Protein AF-A0A9E5F097-F1 (afdb_monomer_lite)

Secondary structure (DSSP, 8-state):
--SSHHHHTTTS-HHHHHHHHHHHHHTTT-TTEEEPPPTHHHHHHHHHHHTT--HHHHHHHHSGGG-EES-SSS-HHHHHHHHHHS------------------

pLDDT: mean 84.09, std 19.36, range [42.19, 98.31]

Structure (mmCIF, N/CA/C/O backbone):
data_AF-A0A9E5F097-F1
#
_entry.id   AF-A0A9E5F097-F1
#
loop_
_atom_site.group_PDB
_atom_site.id
_atom_site.type_symbol
_atom_site.label_atom_id
_atom_site.label_alt_id
_atom_site.label_comp_id
_atom_site.label_asym_id
_atom_site.label_entity_id
_atom_site.label_seq_id
_atom_site.pdbx_PDB_ins_code
_atom_site.Cartn_x
_atom_site.Cartn_y
_atom_site.Cartn_z
_atom_site.occupancy
_atom_site.B_iso_or_equiv
_atom_site.auth_seq_id
_atom_site.auth_comp_id
_atom_site.auth_asym_id
_atom_site.auth_atom_id
_atom_site.pdbx_PDB_model_num
ATOM 1 N N . MET A 1 1 ? 9.947 0.406 22.574 1.00 43.03 1 MET A N 1
ATOM 2 C CA . MET A 1 1 ? 9.067 0.745 21.431 1.00 43.03 1 MET A CA 1
ATOM 3 C C . MET A 1 1 ? 7.969 -0.315 21.364 1.00 43.03 1 MET A C 1
ATOM 5 O O . MET A 1 1 ? 7.988 -1.165 20.491 1.00 43.03 1 MET A O 1
ATOM 9 N N . GLU A 1 2 ? 7.070 -0.326 22.351 1.00 42.19 2 GLU A N 1
ATOM 10 C CA . GLU A 1 2 ? 6.211 -1.496 22.643 1.00 42.19 2 GLU A CA 1
ATOM 11 C C . GLU A 1 2 ? 4.708 -1.148 22.675 1.00 42.19 2 GLU A C 1
ATOM 13 O O . GLU A 1 2 ? 3.875 -1.989 22.976 1.00 42.19 2 GLU A O 1
ATOM 18 N N . ILE A 1 3 ? 4.332 0.094 22.334 1.00 44.31 3 ILE A N 1
ATOM 19 C CA . ILE A 1 3 ? 2.992 0.641 22.640 1.00 44.31 3 ILE A CA 1
ATOM 20 C C . ILE A 1 3 ? 2.091 0.804 21.392 1.00 44.31 3 ILE A C 1
ATOM 22 O O . ILE A 1 3 ? 0.893 1.033 21.516 1.00 44.31 3 ILE A O 1
ATOM 26 N N . ALA A 1 4 ? 2.607 0.644 20.168 1.00 55.59 4 ALA A N 1
ATOM 27 C CA . ALA A 1 4 ? 1.834 0.979 18.961 1.00 55.59 4 ALA A CA 1
ATOM 28 C C . ALA A 1 4 ? 0.819 -0.099 18.520 1.00 55.59 4 ALA A C 1
ATOM 30 O O . ALA A 1 4 ? -0.241 0.242 18.000 1.00 55.59 4 ALA A O 1
ATOM 31 N N . LEU A 1 5 ? 1.104 -1.390 18.733 1.00 51.16 5 LEU A N 1
ATOM 32 C CA . LEU A 1 5 ? 0.299 -2.473 18.143 1.00 51.16 5 LEU A CA 1
ATOM 33 C C . LEU A 1 5 ? -1.123 -2.545 18.724 1.00 51.16 5 LEU A C 1
ATOM 35 O O . LEU A 1 5 ? -2.090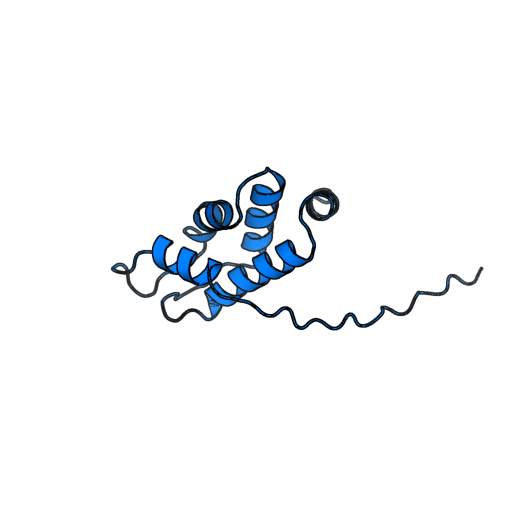 -2.601 17.971 1.00 51.16 5 LEU A O 1
ATOM 39 N N . GLY A 1 6 ? -1.265 -2.428 20.048 1.00 53.94 6 GLY A N 1
ATOM 40 C CA . GLY A 1 6 ? -2.573 -2.504 20.714 1.00 53.94 6 GLY A CA 1
ATOM 41 C C . GLY A 1 6 ? -3.489 -1.292 20.492 1.00 53.94 6 GLY A C 1
ATOM 42 O O . GLY A 1 6 ? -4.662 -1.342 20.856 1.00 53.94 6 GLY A O 1
ATOM 43 N N . GLN A 1 7 ? -2.976 -0.193 19.927 1.00 55.47 7 GLN A N 1
ATOM 44 C CA . GLN A 1 7 ? -3.775 0.991 19.576 1.00 55.47 7 GLN A CA 1
ATOM 45 C C . GLN A 1 7 ? -4.290 0.928 18.133 1.00 55.47 7 GLN A C 1
ATOM 47 O O . GLN A 1 7 ? -5.379 1.425 17.856 1.00 55.47 7 GLN A O 1
ATOM 52 N N . ILE A 1 8 ? -3.536 0.291 17.232 1.00 59.03 8 ILE A N 1
ATOM 53 C CA . ILE A 1 8 ? -3.928 0.116 15.828 1.00 59.03 8 ILE A CA 1
ATOM 54 C C . ILE A 1 8 ? -5.100 -0.866 15.727 1.00 59.03 8 ILE A C 1
ATOM 56 O O . ILE A 1 8 ? -6.101 -0.535 15.099 1.00 59.03 8 ILE A O 1
ATOM 60 N N . GLU A 1 9 ? -5.040 -2.010 16.421 1.00 56.09 9 GLU A N 1
ATOM 61 C CA . GLU A 1 9 ? -6.140 -2.997 16.437 1.00 56.09 9 GLU A CA 1
ATOM 62 C C . GLU A 1 9 ? -7.453 -2.435 17.000 1.00 56.09 9 GLU A C 1
ATOM 64 O O . GLU A 1 9 ? -8.532 -2.883 16.628 1.00 56.09 9 GLU A O 1
ATOM 69 N N . LYS A 1 10 ? -7.390 -1.428 17.880 1.00 61.62 10 LYS A N 1
ATOM 70 C CA . LYS A 1 10 ? -8.594 -0.780 18.426 1.00 61.62 10 LYS A CA 1
ATOM 71 C C . LYS A 1 10 ? -9.257 0.196 17.455 1.00 61.62 10 LYS A C 1
ATOM 73 O O . LYS A 1 10 ? -10.404 0.567 17.687 1.00 61.62 10 LYS A O 1
ATOM 78 N N . LYS A 1 11 ? -8.544 0.644 16.417 1.00 76.69 11 LYS A N 1
ATOM 79 C CA . LYS A 1 11 ? -9.028 1.641 15.450 1.00 76.69 11 LYS A CA 1
ATOM 80 C C . LYS A 1 11 ? -9.248 1.085 14.046 1.00 76.69 11 LYS A C 1
ATOM 82 O O . LYS A 1 11 ? -10.071 1.633 13.323 1.00 76.69 11 LYS A O 1
ATOM 87 N N . VAL A 1 12 ? -8.533 0.032 13.657 1.00 88.50 12 VAL A N 1
ATOM 88 C CA . VAL A 1 12 ? -8.615 -0.569 12.321 1.00 88.50 12 VAL A CA 1
ATOM 89 C C . VAL A 1 12 ? -9.251 -1.957 12.444 1.00 88.50 12 VAL A C 1
ATOM 91 O O . VAL A 1 12 ? -8.687 -2.798 13.146 1.00 88.50 12 VAL A O 1
ATOM 94 N N . PRO A 1 13 ? -10.395 -2.220 11.781 1.00 90.56 13 PRO A N 1
ATOM 95 C CA . PRO A 1 13 ? -11.020 -3.541 11.774 1.00 90.56 13 PRO A CA 1
ATOM 96 C C . PRO A 1 13 ? -10.053 -4.631 11.305 1.00 90.56 13 PRO A C 1
ATOM 98 O O . PRO A 1 13 ? -9.192 -4.389 10.453 1.00 90.56 13 PRO A O 1
ATOM 101 N N . ARG A 1 14 ? -10.205 -5.848 11.833 1.00 89.94 14 ARG A N 1
ATOM 102 C CA . ARG A 1 14 ? -9.322 -6.975 11.505 1.00 89.94 14 ARG A CA 1
ATOM 103 C C . ARG A 1 14 ? -9.333 -7.287 10.011 1.00 89.94 14 ARG A C 1
ATOM 105 O O . ARG A 1 14 ? -8.271 -7.493 9.436 1.00 89.94 14 ARG A O 1
ATOM 112 N N . GLU A 1 15 ? -10.505 -7.256 9.388 1.00 91.00 15 GLU A N 1
ATOM 113 C CA . GLU A 1 15 ? -10.685 -7.495 7.955 1.00 91.00 15 GLU A CA 1
ATOM 114 C C . GLU A 1 15 ? -9.876 -6.486 7.125 1.00 91.00 15 GLU A C 1
ATOM 116 O O . GLU A 1 15 ? -9.262 -6.829 6.116 1.00 91.00 15 GLU A O 1
ATOM 121 N N . LEU A 1 16 ? -9.810 -5.235 7.590 1.00 92.69 16 LEU A N 1
ATOM 122 C CA . LEU A 1 16 ? -9.035 -4.186 6.940 1.00 92.69 16 LEU A CA 1
ATOM 123 C C . LEU A 1 16 ? -7.525 -4.380 7.149 1.00 92.69 16 LEU A C 1
ATOM 125 O O . LEU A 1 16 ? -6.752 -4.160 6.221 1.00 92.69 16 LEU A O 1
ATOM 129 N N . LEU A 1 17 ? -7.090 -4.843 8.325 1.00 94.00 17 LEU A N 1
ATOM 130 C CA . LEU A 1 17 ? -5.687 -5.208 8.565 1.00 94.00 17 LEU A CA 1
ATOM 131 C C . LEU A 1 17 ? -5.239 -6.384 7.691 1.00 94.00 17 LEU A C 1
ATOM 133 O O . LEU A 1 17 ? -4.145 -6.339 7.127 1.00 94.00 17 LEU A O 1
ATOM 137 N N . GLU A 1 18 ? -6.075 -7.414 7.560 1.00 93.44 18 GLU A N 1
ATOM 138 C CA . GLU A 1 18 ? -5.824 -8.557 6.677 1.00 93.44 18 GLU A CA 1
ATOM 139 C C . GLU A 1 18 ? -5.688 -8.085 5.225 1.00 93.44 18 GLU A C 1
ATOM 141 O O . GLU A 1 18 ? -4.668 -8.360 4.588 1.00 93.44 18 GLU A O 1
ATOM 146 N N . ARG A 1 19 ? -6.610 -7.233 4.757 1.00 95.12 19 ARG A N 1
ATOM 147 C CA . ARG A 1 19 ? -6.527 -6.616 3.426 1.00 95.12 19 ARG A CA 1
ATOM 148 C C . ARG A 1 19 ? -5.240 -5.810 3.220 1.00 95.12 19 ARG A C 1
ATOM 150 O O . ARG A 1 19 ? -4.605 -5.929 2.175 1.00 95.12 19 ARG A O 1
ATOM 157 N N . ILE A 1 20 ? -4.814 -5.013 4.202 1.00 96.31 20 ILE A N 1
ATOM 158 C CA . ILE A 1 20 ? -3.550 -4.257 4.134 1.00 96.31 20 ILE A CA 1
ATOM 159 C C . ILE A 1 20 ? -2.353 -5.206 3.979 1.00 96.31 20 ILE A C 1
ATOM 161 O O . ILE A 1 20 ? -1.432 -4.938 3.201 1.00 96.31 20 ILE A O 1
ATOM 165 N N . VAL A 1 21 ? -2.341 -6.313 4.725 1.00 95.94 21 VAL A N 1
ATOM 166 C CA . VAL A 1 21 ? -1.276 -7.319 4.635 1.00 95.94 21 VAL A CA 1
ATOM 167 C C . VAL A 1 21 ? -1.266 -7.982 3.260 1.00 95.94 21 VAL A C 1
ATOM 169 O O . VAL A 1 21 ? -0.180 -8.169 2.701 1.00 95.94 21 VAL A O 1
ATOM 172 N N . ASP A 1 22 ? -2.433 -8.297 2.707 1.00 95.75 22 ASP A N 1
ATOM 173 C CA . ASP A 1 22 ? -2.554 -8.928 1.394 1.00 95.75 22 ASP A CA 1
ATOM 174 C C . ASP A 1 22 ? -2.091 -8.000 0.269 1.00 95.75 22 ASP A C 1
ATOM 176 O O . ASP A 1 22 ? -1.257 -8.416 -0.534 1.00 95.75 22 ASP A O 1
ATOM 180 N N . ILE A 1 23 ? -2.465 -6.715 0.295 1.00 96.94 23 ILE A N 1
ATOM 181 C CA . ILE A 1 23 ? -1.939 -5.699 -0.636 1.00 96.94 23 ILE A CA 1
ATOM 182 C C . ILE A 1 23 ? -0.404 -5.655 -0.574 1.00 96.94 23 ILE A C 1
ATOM 184 O O . ILE A 1 23 ? 0.282 -5.723 -1.596 1.00 96.94 23 ILE A O 1
ATOM 188 N N . VAL A 1 24 ? 0.175 -5.597 0.631 1.00 97.25 24 VAL A N 1
ATOM 189 C CA . VAL A 1 24 ? 1.639 -5.568 0.803 1.00 97.25 24 VAL A CA 1
ATOM 190 C C . VAL A 1 24 ? 2.293 -6.848 0.287 1.00 97.25 24 VAL A C 1
ATOM 192 O O . VAL A 1 24 ? 3.386 -6.790 -0.280 1.00 97.25 24 VAL A O 1
ATOM 195 N N . ARG A 1 25 ? 1.666 -8.013 0.464 1.00 95.81 25 ARG A N 1
ATOM 196 C CA . ARG A 1 25 ? 2.166 -9.281 -0.08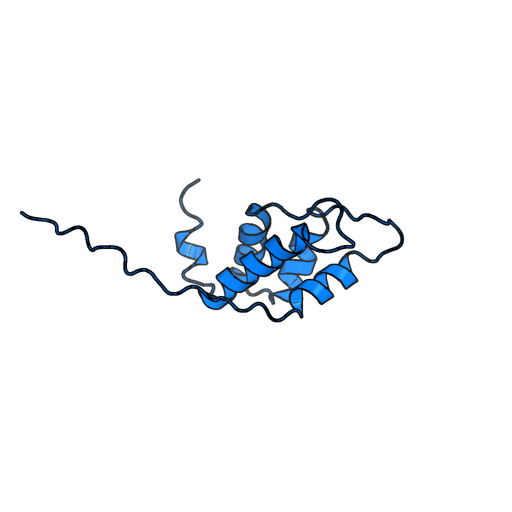6 1.00 95.81 25 ARG A CA 1
ATOM 197 C C . ARG A 1 25 ? 2.086 -9.305 -1.606 1.00 95.81 25 ARG A C 1
ATOM 199 O O . ARG A 1 25 ? 3.069 -9.707 -2.223 1.00 95.81 25 ARG A O 1
ATOM 206 N N . ALA A 1 26 ? 0.992 -8.816 -2.179 1.00 96.31 26 ALA A N 1
ATOM 207 C CA . ALA A 1 26 ? 0.774 -8.759 -3.616 1.00 96.31 26 ALA A CA 1
ATOM 208 C C . ALA A 1 26 ? 1.844 -7.918 -4.333 1.00 96.31 26 ALA A C 1
ATOM 210 O O . ALA A 1 26 ? 2.264 -8.280 -5.429 1.00 96.31 26 ALA A O 1
ATOM 211 N N . THR A 1 27 ? 2.424 -6.900 -3.674 1.00 97.50 27 THR A N 1
ATOM 212 C CA . THR A 1 27 ? 3.585 -6.173 -4.235 1.00 97.50 27 THR A CA 1
ATOM 213 C C . THR A 1 27 ? 4.792 -7.068 -4.550 1.00 97.50 27 THR A C 1
ATOM 215 O O . THR A 1 27 ? 5.631 -6.689 -5.358 1.00 97.50 27 THR A O 1
ATOM 218 N N . ARG A 1 28 ? 4.936 -8.238 -3.910 1.00 95.81 28 ARG A N 1
ATOM 219 C CA . ARG A 1 28 ? 6.059 -9.167 -4.150 1.00 95.81 28 ARG A CA 1
ATOM 220 C C . ARG A 1 28 ? 5.808 -10.152 -5.287 1.00 95.81 28 ARG A C 1
ATOM 222 O O . ARG A 1 28 ? 6.752 -10.805 -5.715 1.00 95.81 28 ARG A O 1
ATOM 229 N N . SER A 1 29 ? 4.561 -10.292 -5.718 1.00 94.12 29 SER A N 1
ATOM 230 C CA . SER A 1 29 ? 4.147 -11.184 -6.803 1.00 94.12 29 SER A CA 1
ATOM 231 C C . SER A 1 29 ? 3.684 -10.425 -8.046 1.00 94.12 29 SER A C 1
ATOM 233 O O . SER A 1 29 ? 3.335 -11.056 -9.038 1.00 94.12 29 SER A O 1
ATOM 235 N N . HIS A 1 30 ? 3.656 -9.091 -7.999 1.00 95.81 30 HIS A N 1
ATOM 236 C CA . HIS A 1 30 ? 3.213 -8.268 -9.114 1.00 95.81 30 HIS A CA 1
ATOM 237 C C . HIS A 1 30 ? 4.247 -8.276 -10.255 1.00 95.81 30 HIS A C 1
ATOM 239 O O . HIS A 1 30 ? 5.422 -8.008 -9.992 1.00 95.81 30 HIS A O 1
ATOM 245 N N . PRO A 1 31 ? 3.841 -8.520 -11.516 1.00 96.00 31 PRO A N 1
ATOM 246 C CA . PRO A 1 31 ? 4.765 -8.665 -12.643 1.00 96.00 31 PRO A CA 1
ATOM 247 C C . PRO A 1 31 ? 5.592 -7.408 -12.924 1.00 96.00 31 PRO A C 1
ATOM 249 O O . PRO A 1 31 ? 6.736 -7.534 -13.332 1.00 96.00 31 PRO A O 1
ATOM 252 N N . SER A 1 32 ? 5.058 -6.214 -12.663 1.00 96.88 32 SER A N 1
ATOM 253 C CA . SER A 1 32 ? 5.772 -4.941 -12.858 1.00 96.88 32 SER A CA 1
ATOM 254 C C . SER A 1 32 ? 6.731 -4.553 -11.728 1.00 96.88 32 SER A C 1
ATOM 256 O O . SER A 1 32 ? 7.462 -3.567 -11.841 1.00 96.88 32 SER A O 1
ATOM 258 N N . ILE A 1 33 ? 6.724 -5.283 -10.608 1.00 97.62 33 ILE A N 1
ATOM 259 C CA . ILE A 1 33 ? 7.496 -4.928 -9.414 1.00 97.62 33 ILE A CA 1
ATOM 260 C C . ILE A 1 33 ? 8.701 -5.861 -9.289 1.00 97.62 33 ILE A C 1
ATOM 262 O O . ILE A 1 33 ? 8.577 -7.058 -9.051 1.00 97.62 33 ILE A O 1
ATOM 266 N N . LYS A 1 34 ? 9.899 -5.282 -9.375 1.00 97.62 34 LYS A N 1
ATOM 267 C CA . LYS A 1 34 ? 11.176 -5.980 -9.204 1.00 97.62 34 LYS A CA 1
ATOM 268 C C . LYS A 1 34 ? 11.438 -6.337 -7.743 1.00 97.62 34 LYS A C 1
ATOM 270 O O . LYS A 1 34 ? 11.919 -7.427 -7.439 1.00 97.62 34 LYS A O 1
ATOM 275 N N . ARG A 1 35 ? 11.149 -5.408 -6.823 1.00 97.56 35 ARG A N 1
ATOM 276 C CA . ARG A 1 35 ? 11.210 -5.640 -5.369 1.00 97.56 35 ARG A CA 1
ATOM 277 C C . ARG A 1 35 ? 9.978 -5.069 -4.683 1.00 97.56 35 ARG A C 1
ATOM 279 O O . ARG A 1 35 ? 9.784 -3.859 -4.663 1.00 97.56 35 ARG A O 1
ATOM 286 N N . GLY A 1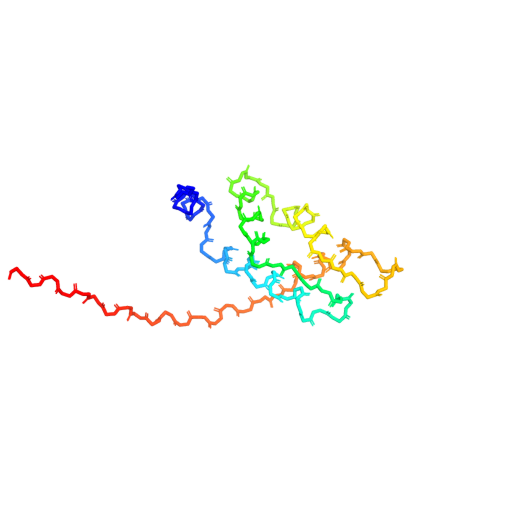 36 ? 9.178 -5.950 -4.084 1.00 97.50 36 GLY A N 1
ATOM 287 C CA . GLY A 1 36 ? 7.992 -5.572 -3.316 1.00 97.50 36 GLY A CA 1
ATOM 288 C C . GLY A 1 36 ? 8.303 -5.014 -1.925 1.00 97.50 36 GLY A C 1
ATOM 289 O O . GLY A 1 36 ? 9.411 -5.143 -1.391 1.00 97.50 36 GLY A O 1
ATOM 290 N N . ALA A 1 37 ? 7.285 -4.431 -1.300 1.00 97.50 37 ALA A N 1
ATOM 291 C CA . ALA A 1 37 ? 7.395 -3.770 -0.010 1.00 97.50 37 ALA A CA 1
ATOM 292 C C . ALA A 1 37 ? 7.621 -4.774 1.132 1.00 97.50 37 ALA A C 1
ATOM 294 O O . ALA A 1 37 ? 7.166 -5.917 1.100 1.00 97.50 37 ALA A O 1
ATOM 295 N N . SER A 1 38 ? 8.317 -4.363 2.197 1.00 95.62 38 SER A N 1
ATOM 296 C CA . SER A 1 38 ? 8.451 -5.179 3.420 1.00 95.62 38 SER A CA 1
ATOM 297 C C . SER A 1 38 ? 7.146 -5.206 4.229 1.00 95.62 38 SER A C 1
ATOM 299 O O . SER A 1 38 ? 6.338 -4.290 4.113 1.00 95.62 38 SER A O 1
ATOM 301 N N . ILE A 1 39 ? 6.967 -6.181 5.131 1.00 91.44 39 ILE A N 1
ATOM 302 C CA . ILE A 1 39 ? 5.787 -6.224 6.021 1.00 91.44 39 ILE A CA 1
ATOM 303 C C . ILE A 1 39 ? 5.650 -4.966 6.899 1.00 91.44 39 ILE A C 1
ATOM 305 O O . ILE A 1 39 ? 4.549 -4.607 7.296 1.00 91.44 39 ILE A O 1
ATOM 309 N N . ARG A 1 40 ? 6.744 -4.223 7.138 1.00 93.31 40 ARG A N 1
ATOM 310 C CA . ARG A 1 40 ? 6.697 -2.930 7.843 1.00 93.31 40 ARG A CA 1
ATOM 311 C C . ARG A 1 40 ? 5.877 -1.870 7.099 1.00 93.31 40 ARG A C 1
ATOM 313 O O . ARG A 1 40 ? 5.412 -0.932 7.734 1.00 93.31 40 ARG A O 1
ATOM 320 N N . ALA A 1 41 ? 5.675 -2.016 5.788 1.00 96.62 41 ALA A N 1
ATOM 321 C CA . ALA A 1 41 ? 4.774 -1.149 5.033 1.00 96.62 41 ALA A CA 1
ATOM 322 C C . ALA A 1 41 ? 3.320 -1.294 5.506 1.00 96.62 41 ALA A C 1
ATOM 324 O O . ALA A 1 41 ? 2.625 -0.290 5.603 1.00 96.62 41 ALA A O 1
ATOM 325 N N . ALA A 1 42 ? 2.894 -2.501 5.899 1.00 96.38 42 ALA A N 1
ATOM 326 C CA . ALA A 1 42 ? 1.548 -2.731 6.423 1.00 96.38 42 ALA A CA 1
ATOM 327 C C . ALA A 1 42 ? 1.297 -1.926 7.705 1.00 96.38 42 ALA A C 1
ATOM 329 O O . ALA A 1 42 ? 0.236 -1.337 7.862 1.00 96.38 42 ALA A O 1
ATOM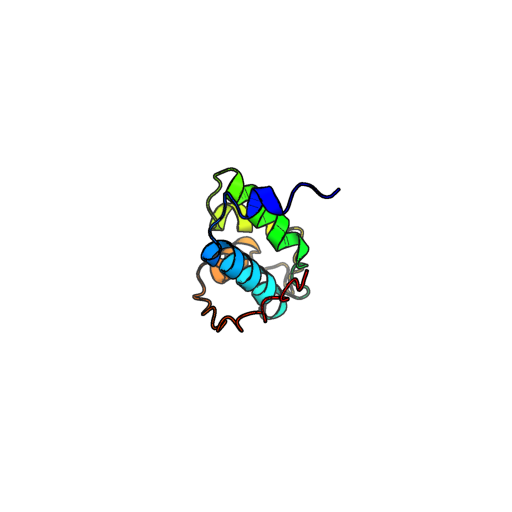 330 N N . LEU A 1 43 ? 2.300 -1.823 8.585 1.00 95.00 43 LEU A N 1
ATOM 331 C CA . LEU A 1 43 ? 2.201 -1.001 9.796 1.00 95.00 43 LEU A CA 1
ATOM 332 C C . LEU A 1 43 ? 2.037 0.486 9.467 1.00 95.00 43 LEU A C 1
ATOM 334 O O . LEU A 1 43 ? 1.261 1.173 10.125 1.00 95.00 43 LEU A O 1
ATOM 338 N N . ALA A 1 44 ? 2.753 0.981 8.454 1.00 95.94 44 ALA A N 1
ATOM 339 C CA . ALA A 1 44 ? 2.642 2.370 8.017 1.00 95.94 44 ALA A CA 1
ATOM 340 C C . ALA A 1 44 ? 1.244 2.664 7.452 1.00 95.94 44 ALA A C 1
ATOM 342 O O . ALA A 1 44 ? 0.613 3.625 7.882 1.00 95.94 44 ALA A O 1
ATOM 343 N N . ILE A 1 45 ? 0.738 1.797 6.570 1.00 97.44 45 ILE A N 1
ATOM 344 C CA . ILE A 1 45 ? -0.612 1.911 6.000 1.00 97.44 45 ILE A CA 1
ATOM 345 C C . ILE A 1 45 ? -1.663 1.855 7.114 1.00 97.44 45 ILE A C 1
ATOM 347 O O . ILE A 1 45 ? -2.496 2.748 7.215 1.00 97.44 45 ILE A O 1
ATOM 351 N N . ALA A 1 46 ? -1.583 0.872 8.014 1.00 96.62 46 ALA A N 1
ATOM 352 C CA . ALA A 1 46 ? -2.522 0.740 9.127 1.00 96.62 46 ALA A CA 1
ATOM 353 C C . ALA A 1 46 ? -2.499 1.956 10.067 1.00 96.62 46 ALA A C 1
ATOM 355 O O . ALA A 1 46 ? -3.537 2.350 10.588 1.00 96.62 46 ALA A O 1
ATOM 356 N N . SER A 1 47 ? -1.333 2.581 10.261 1.00 95.12 47 SER A N 1
ATOM 357 C CA . SER A 1 47 ? -1.209 3.797 11.074 1.00 95.12 47 SER A CA 1
ATOM 358 C C . SER A 1 47 ? -1.872 5.005 10.405 1.00 95.12 47 SER A C 1
ATOM 360 O O . SER A 1 47 ? -2.523 5.789 11.091 1.00 95.12 47 SER A O 1
ATOM 362 N N . LEU A 1 48 ? -1.739 5.142 9.080 1.00 95.75 48 LEU A N 1
ATOM 363 C CA . LEU A 1 48 ? -2.411 6.187 8.299 1.00 95.75 48 LEU A CA 1
ATOM 364 C C . LEU A 1 48 ? -3.933 6.000 8.317 1.00 95.75 48 LEU A C 1
ATOM 366 O O . LEU A 1 48 ? -4.662 6.943 8.619 1.00 95.75 48 LEU A O 1
ATOM 370 N N . VAL A 1 49 ? -4.404 4.769 8.108 1.00 96.75 49 VAL A N 1
ATOM 371 C CA . VAL A 1 49 ? -5.831 4.418 8.181 1.00 96.75 49 VAL A CA 1
ATOM 372 C C . VAL A 1 49 ? -6.398 4.667 9.581 1.00 96.75 49 VAL A C 1
ATOM 374 O O . VAL A 1 49 ? -7.448 5.283 9.728 1.00 96.75 49 VAL A O 1
ATOM 377 N N . ALA A 1 50 ? -5.675 4.293 10.641 1.00 95.00 50 ALA A N 1
ATOM 378 C CA . ALA A 1 50 ? -6.064 4.610 12.021 1.00 95.00 50 ALA A CA 1
ATOM 379 C C . ALA A 1 50 ? -6.114 6.128 12.308 1.00 95.00 50 ALA A C 1
ATOM 381 O O . ALA A 1 50 ? -6.742 6.560 13.283 1.00 95.00 50 ALA A O 1
ATOM 382 N N . GLY A 1 51 ? -5.423 6.927 11.490 1.00 94.00 51 GLY A N 1
ATOM 383 C CA . GLY A 1 51 ? -5.461 8.387 11.480 1.00 94.00 51 GLY A CA 1
ATOM 384 C C . GLY A 1 51 ? -6.636 8.984 10.698 1.00 94.00 51 GLY A C 1
ATOM 385 O O . GLY A 1 51 ? -6.773 10.203 10.696 1.00 94.00 51 GLY A O 1
ATOM 386 N N . GLY A 1 52 ? -7.484 8.155 10.078 1.00 93.31 52 GLY A N 1
ATOM 387 C CA . GLY A 1 52 ? -8.652 8.579 9.301 1.00 93.31 52 GLY A CA 1
ATOM 388 C C . GLY A 1 52 ? -8.404 8.726 7.798 1.00 93.31 52 GLY A C 1
ATOM 389 O O . GLY A 1 52 ? -9.247 9.293 7.116 1.00 93.31 52 GLY A O 1
ATOM 390 N N . MET A 1 53 ? -7.262 8.257 7.287 1.00 96.38 53 MET A N 1
ATOM 391 C CA . MET A 1 53 ? -6.983 8.237 5.848 1.00 96.38 53 MET A CA 1
ATOM 392 C C . MET A 1 53 ? -7.675 7.047 5.176 1.00 96.38 53 MET A C 1
ATOM 394 O O . MET A 1 53 ? -7.675 5.941 5.722 1.00 96.38 53 MET A O 1
ATOM 398 N N . GLU A 1 54 ? -8.201 7.249 3.970 1.00 96.62 54 GLU A N 1
ATOM 399 C CA . GLU A 1 54 ? -8.758 6.155 3.174 1.00 96.62 54 GLU A CA 1
ATOM 400 C C . GLU A 1 54 ? -7.667 5.152 2.770 1.00 96.62 54 GLU A C 1
ATOM 402 O O . GLU A 1 54 ? -6.502 5.509 2.576 1.00 96.62 54 GLU A O 1
ATOM 407 N N . LEU A 1 55 ? -8.032 3.872 2.635 1.00 96.88 55 LEU A N 1
ATOM 408 C CA . LEU A 1 55 ? -7.066 2.794 2.376 1.00 96.88 55 LEU A CA 1
ATOM 409 C C . LEU A 1 55 ? -6.224 3.054 1.119 1.00 96.88 55 LEU A C 1
ATOM 411 O O . LEU A 1 55 ? -5.007 2.867 1.145 1.00 96.88 55 LEU A O 1
ATOM 415 N N . GLU A 1 56 ? -6.865 3.484 0.031 1.00 97.62 56 GLU A N 1
ATOM 416 C CA . GLU A 1 56 ? -6.179 3.776 -1.228 1.00 97.62 56 GLU A CA 1
ATOM 417 C C . GLU A 1 56 ? -5.147 4.895 -1.050 1.00 97.62 56 GLU A C 1
ATOM 419 O O . GLU A 1 56 ? -3.985 4.724 -1.417 1.00 97.62 56 GLU A O 1
ATOM 424 N N . GLU A 1 57 ? -5.531 6.005 -0.417 1.00 98.12 57 GLU A N 1
ATOM 425 C CA . GLU A 1 57 ? -4.635 7.132 -0.141 1.00 98.12 57 GLU A CA 1
ATOM 426 C C . GLU A 1 57 ? -3.456 6.710 0.743 1.00 98.12 57 GLU A C 1
ATOM 428 O O . GLU A 1 57 ? -2.302 7.047 0.461 1.00 98.12 57 GLU A O 1
ATOM 433 N N . ALA A 1 58 ? -3.719 5.896 1.769 1.00 98.25 58 ALA A N 1
ATOM 434 C CA . ALA A 1 58 ? -2.687 5.360 2.648 1.00 98.25 58 ALA A CA 1
ATOM 435 C C . ALA A 1 58 ? -1.689 4.473 1.886 1.00 98.25 58 ALA A C 1
ATOM 437 O O . ALA A 1 58 ? -0.478 4.557 2.115 1.00 98.25 58 ALA A O 1
ATOM 438 N N . CYS A 1 59 ? -2.167 3.652 0.949 1.00 98.25 59 CYS A N 1
ATOM 439 C CA . CYS A 1 59 ? -1.327 2.847 0.065 1.00 98.25 59 CYS A CA 1
ATOM 440 C C . CYS A 1 59 ? -0.500 3.717 -0.894 1.00 98.25 59 CYS A C 1
ATOM 442 O O . CYS A 1 59 ? 0.717 3.526 -0.980 1.00 98.25 59 CYS A O 1
ATOM 444 N N . LEU A 1 60 ? -1.124 4.696 -1.558 1.00 98.31 60 LEU A N 1
ATOM 445 C CA . LEU A 1 60 ? -0.454 5.633 -2.469 1.00 98.31 60 LEU A CA 1
ATOM 446 C C . LEU A 1 60 ? 0.595 6.492 -1.749 1.00 98.31 60 LEU A C 1
ATOM 448 O O . LEU A 1 60 ? 1.593 6.869 -2.355 1.00 98.31 60 LEU A O 1
ATOM 452 N N . MET A 1 61 ? 0.423 6.754 -0.453 1.00 97.94 61 MET A N 1
ATOM 453 C CA . MET A 1 61 ? 1.415 7.454 0.362 1.00 97.94 61 MET A CA 1
ATOM 454 C C . MET A 1 61 ? 2.556 6.535 0.824 1.00 97.94 61 MET A C 1
ATOM 456 O O . MET A 1 61 ? 3.726 6.923 0.807 1.00 97.94 61 MET A O 1
ATOM 460 N N . ALA A 1 62 ? 2.243 5.317 1.271 1.00 97.81 62 ALA A N 1
ATOM 461 C CA . ALA A 1 62 ? 3.211 4.470 1.966 1.00 97.81 62 ALA A CA 1
ATOM 462 C C . ALA A 1 62 ? 4.056 3.577 1.046 1.00 97.81 62 ALA A C 1
ATOM 464 O O . ALA A 1 62 ? 5.165 3.201 1.439 1.00 97.81 62 ALA A O 1
ATOM 465 N N . LEU A 1 63 ? 3.538 3.182 -0.120 1.00 98.00 63 LEU A N 1
ATOM 466 C CA . LEU A 1 63 ? 4.145 2.158 -0.976 1.00 98.00 63 LEU A CA 1
ATOM 467 C C . LEU A 1 63 ? 5.174 2.654 -2.005 1.00 98.00 63 LEU A C 1
ATOM 469 O O . LEU A 1 63 ? 6.153 1.925 -2.171 1.00 98.00 63 LEU A O 1
ATOM 473 N N . PRO A 1 64 ? 5.057 3.834 -2.655 1.00 97.56 64 PRO A N 1
ATOM 474 C CA . PRO A 1 64 ? 5.923 4.181 -3.789 1.00 97.56 64 PRO A CA 1
ATOM 475 C C . PRO A 1 64 ? 7.420 4.137 -3.470 1.00 97.56 64 PRO A C 1
ATOM 477 O O . PRO A 1 64 ? 8.207 3.572 -4.217 1.00 97.56 64 PRO A O 1
ATOM 480 N N . SER A 1 65 ? 7.821 4.656 -2.306 1.00 96.00 65 SER A N 1
ATOM 481 C CA . SER A 1 65 ? 9.224 4.653 -1.858 1.00 96.00 65 SER A CA 1
ATOM 482 C C . SER A 1 65 ? 9.712 3.299 -1.325 1.00 96.00 65 SER A C 1
ATOM 484 O O . SER A 1 65 ? 10.862 3.166 -0.900 1.00 96.00 65 SER A O 1
ATOM 486 N N . ARG A 1 66 ? 8.837 2.289 -1.279 1.00 97.56 66 ARG A N 1
ATOM 487 C CA . ARG A 1 66 ? 9.100 0.965 -0.696 1.00 97.56 66 ARG A CA 1
ATOM 488 C C . ARG A 1 66 ? 9.082 -0.158 -1.721 1.00 97.56 66 ARG A C 1
ATOM 490 O O . ARG A 1 66 ? 9.385 -1.288 -1.334 1.00 97.56 66 ARG A O 1
ATOM 497 N N . ILE A 1 67 ? 8.732 0.145 -2.966 1.00 97.56 67 ILE A N 1
ATOM 498 C CA . ILE A 1 67 ? 8.757 -0.789 -4.085 1.00 97.56 67 ILE A CA 1
ATOM 499 C C . ILE A 1 67 ? 9.764 -0.326 -5.133 1.00 97.56 67 ILE A C 1
ATOM 501 O O . ILE A 1 67 ? 10.065 0.857 -5.256 1.00 97.56 67 ILE A O 1
ATOM 505 N N . GLU A 1 68 ? 10.313 -1.283 -5.863 1.00 97.88 68 GLU A N 1
ATOM 506 C CA . GLU A 1 68 ? 11.198 -1.045 -6.999 1.00 97.88 68 GLU A CA 1
ATOM 507 C C . GLU A 1 68 ? 10.505 -1.582 -8.245 1.00 97.88 68 GLU A C 1
ATOM 509 O O . GLU A 1 68 ? 10.189 -2.773 -8.297 1.00 97.88 68 GLU A O 1
ATOM 514 N N . MET A 1 69 ? 10.260 -0.717 -9.226 1.00 97.94 69 MET A N 1
ATOM 515 C CA . MET A 1 69 ? 9.655 -1.094 -10.505 1.00 97.94 69 MET A CA 1
ATOM 516 C C . MET A 1 69 ? 10.672 -1.812 -11.401 1.00 97.94 69 MET A C 1
ATOM 518 O O . MET A 1 69 ? 11.877 -1.574 -11.295 1.00 97.94 69 MET A O 1
ATOM 522 N N . ILE A 1 70 ? 10.198 -2.704 -12.277 1.00 96.75 70 ILE A N 1
ATOM 523 C CA . ILE A 1 70 ? 11.039 -3.307 -13.326 1.00 96.75 70 ILE A CA 1
ATOM 524 C C . ILE A 1 70 ? 11.362 -2.269 -14.401 1.00 96.75 70 ILE A C 1
ATOM 526 O O . ILE A 1 70 ? 12.525 -2.126 -14.779 1.00 96.75 70 ILE A O 1
ATOM 530 N N . SER A 1 71 ? 10.336 -1.559 -14.873 1.00 93.81 71 SER A N 1
ATOM 531 C CA . SER A 1 71 ? 10.444 -0.510 -15.884 1.00 93.81 71 SER A CA 1
ATOM 532 C C . SER A 1 71 ? 10.277 0.871 -15.255 1.00 93.81 71 SER A C 1
ATOM 534 O O . SER A 1 71 ? 9.436 1.062 -14.378 1.00 93.81 71 SER A O 1
ATOM 536 N N . SER A 1 72 ? 11.057 1.846 -15.723 1.00 88.44 72 SER A N 1
ATOM 537 C CA . SER A 1 72 ? 10.875 3.262 -15.381 1.00 88.44 72 SER A CA 1
ATOM 538 C C . SER A 1 72 ? 9.704 3.916 -16.116 1.00 88.44 72 SER A C 1
ATOM 540 O O . SER A 1 72 ? 9.292 5.004 -15.727 1.00 88.44 72 SER A O 1
ATOM 542 N N . ASP A 1 73 ? 9.194 3.274 -17.169 1.00 90.81 73 ASP A N 1
ATOM 543 C CA . ASP A 1 73 ? 8.124 3.819 -18.013 1.00 90.81 73 ASP A CA 1
ATOM 544 C C . ASP A 1 73 ? 6.727 3.535 -17.438 1.00 90.81 73 ASP A C 1
ATOM 546 O O . ASP A 1 73 ? 5.737 4.118 -17.877 1.00 90.81 73 ASP A O 1
ATOM 550 N N . GLU A 1 74 ? 6.635 2.636 -16.455 1.00 92.25 74 GLU A N 1
ATOM 551 C CA . GLU A 1 74 ? 5.385 2.308 -15.776 1.00 92.25 74 GLU A CA 1
ATOM 552 C C . GLU A 1 74 ? 5.111 3.271 -14.616 1.00 92.25 74 GLU A C 1
ATOM 554 O O . GLU A 1 74 ? 5.981 3.548 -13.785 1.00 92.25 74 GLU A O 1
ATOM 559 N N . ASP A 1 75 ? 3.869 3.750 -14.516 1.00 95.62 75 ASP A N 1
ATOM 560 C CA . ASP A 1 75 ? 3.450 4.596 -13.402 1.00 95.62 75 ASP A CA 1
ATOM 561 C C . ASP A 1 75 ? 3.225 3.761 -12.136 1.00 95.62 75 ASP A C 1
ATOM 563 O O . ASP A 1 75 ? 2.259 3.002 -12.021 1.00 95.62 75 ASP A O 1
ATOM 567 N N . VAL A 1 76 ? 4.087 3.967 -11.142 1.00 97.06 76 VAL A N 1
ATOM 568 C CA . VAL A 1 76 ? 4.009 3.319 -9.828 1.00 97.06 76 VAL A CA 1
ATOM 569 C C . VAL A 1 76 ? 2.645 3.509 -9.153 1.00 97.06 76 VAL A C 1
ATOM 571 O O . VAL A 1 76 ? 2.159 2.598 -8.483 1.00 97.06 76 VAL A O 1
ATOM 574 N N . PHE A 1 77 ? 1.995 4.664 -9.333 1.00 97.75 77 PHE A N 1
ATOM 575 C CA . PHE A 1 77 ? 0.701 4.931 -8.709 1.00 97.75 77 PHE A CA 1
ATOM 576 C C . PHE A 1 77 ? -0.414 4.123 -9.370 1.00 97.75 77 PHE A C 1
ATOM 578 O O . PHE A 1 77 ? -1.279 3.609 -8.665 1.00 97.75 77 PHE A O 1
ATOM 585 N N . SER A 1 78 ? -0.386 3.963 -10.696 1.00 97.12 78 SER A N 1
ATOM 586 C CA . SER A 1 78 ? -1.319 3.091 -11.418 1.00 97.12 78 SER A CA 1
ATOM 587 C C . SER A 1 78 ? -1.250 1.639 -10.927 1.00 97.12 78 SER A C 1
ATOM 589 O O . SER A 1 78 ? -2.283 1.074 -10.571 1.00 97.12 78 SER A O 1
ATOM 591 N N . VAL A 1 79 ? -0.041 1.093 -10.763 1.00 97.19 79 VAL A N 1
ATOM 592 C CA . VAL A 1 79 ? 0.186 -0.267 -10.246 1.00 97.19 79 VAL A CA 1
ATOM 593 C C . VAL A 1 79 ? -0.297 -0.410 -8.803 1.00 97.19 79 VAL A C 1
ATOM 595 O O . VAL A 1 79 ? -0.898 -1.414 -8.432 1.00 97.19 79 VAL A O 1
ATOM 598 N N . ILE A 1 80 ? -0.094 0.607 -7.962 1.00 97.81 80 ILE A N 1
ATOM 599 C CA .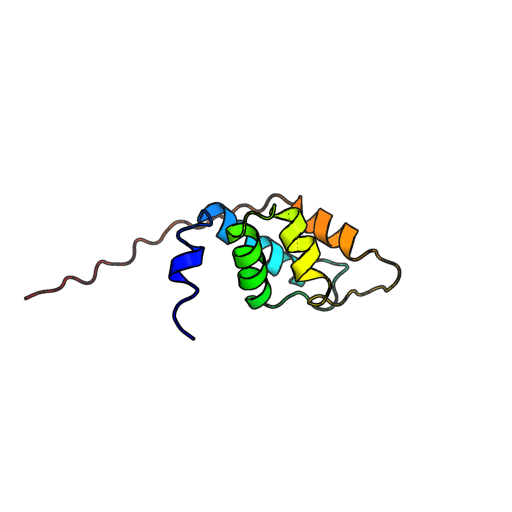 ILE A 1 80 ? -0.623 0.588 -6.591 1.00 97.81 80 ILE A CA 1
ATOM 600 C C . ILE A 1 80 ? -2.158 0.599 -6.589 1.00 97.81 80 ILE A C 1
ATOM 602 O O . ILE A 1 80 ? -2.755 -0.141 -5.811 1.00 97.81 80 ILE A O 1
ATOM 606 N N . ARG A 1 81 ? -2.810 1.396 -7.446 1.00 97.56 81 ARG A N 1
ATOM 607 C CA . ARG A 1 81 ? -4.281 1.404 -7.547 1.00 97.56 81 ARG A CA 1
ATOM 608 C C . ARG A 1 81 ? -4.826 0.063 -8.017 1.00 97.56 81 ARG A C 1
ATOM 610 O O . ARG A 1 81 ? -5.830 -0.394 -7.479 1.00 97.56 81 ARG A O 1
ATOM 617 N N . GLU A 1 82 ? -4.148 -0.574 -8.967 1.00 96.38 82 GLU A N 1
ATOM 618 C CA . GLU A 1 82 ? -4.464 -1.937 -9.395 1.00 96.38 82 GLU A CA 1
ATOM 619 C C . GLU A 1 82 ? -4.409 -2.905 -8.207 1.00 96.38 82 GLU A C 1
ATOM 621 O O . GLU A 1 82 ? -5.379 -3.598 -7.923 1.00 96.38 82 GLU A O 1
ATOM 626 N N . LEU A 1 83 ? -3.324 -2.886 -7.429 1.00 95.75 83 LEU A N 1
ATOM 627 C CA . LEU A 1 83 ? -3.189 -3.733 -6.242 1.00 95.75 83 LEU A CA 1
ATOM 628 C C . LEU A 1 83 ? -4.279 -3.482 -5.190 1.00 95.75 83 LEU A C 1
ATOM 630 O O . LEU A 1 83 ? -4.703 -4.419 -4.522 1.00 95.75 83 LEU A O 1
ATOM 634 N N . VAL A 1 84 ? -4.722 -2.237 -5.004 1.00 95.94 84 VAL A N 1
ATOM 635 C CA . VAL A 1 84 ? -5.770 -1.890 -4.026 1.00 95.94 84 VAL A CA 1
ATOM 636 C C . VAL A 1 84 ? -7.157 -2.344 -4.494 1.00 95.94 84 VAL A C 1
ATOM 638 O O . VAL A 1 84 ? -7.994 -2.703 -3.654 1.00 95.94 84 VAL A O 1
ATOM 641 N N . SER A 1 85 ? -7.403 -2.336 -5.808 1.00 94.06 85 SER A N 1
ATOM 642 C CA . SER A 1 85 ? -8.681 -2.734 -6.407 1.00 94.06 85 SER A CA 1
ATOM 643 C C . SER A 1 85 ? -8.850 -4.249 -6.549 1.00 94.06 85 SER A C 1
ATOM 645 O O . SER A 1 85 ? -9.978 -4.709 -6.715 1.00 94.06 85 SER A O 1
ATOM 647 N N . MET A 1 86 ? -7.770 -5.028 -6.424 1.00 89.06 86 MET A N 1
ATOM 648 C CA . MET A 1 86 ? -7.839 -6.490 -6.385 1.00 89.06 86 MET A CA 1
ATOM 649 C C . MET A 1 86 ? -8.680 -6.986 -5.198 1.00 89.06 86 MET A C 1
ATOM 651 O O . MET A 1 86 ? -8.508 -6.559 -4.052 1.00 89.06 86 MET A O 1
ATOM 655 N N . GLU A 1 87 ? -9.569 -7.943 -5.467 1.00 78.94 87 GLU A N 1
ATOM 656 C CA . GLU A 1 87 ? -10.263 -8.693 -4.423 1.00 78.94 87 GLU A CA 1
ATOM 657 C C . GLU A 1 87 ? -9.323 -9.767 -3.862 1.00 78.94 87 GLU A C 1
ATOM 659 O O . GLU A 1 87 ? -8.972 -10.734 -4.541 1.00 78.94 87 GLU A O 1
ATOM 664 N N . PHE A 1 88 ? -8.906 -9.601 -2.607 1.00 74.06 88 PHE A N 1
ATOM 665 C CA . PHE A 1 88 ? -8.168 -10.626 -1.874 1.00 74.06 88 PHE A CA 1
ATOM 666 C C . PHE A 1 88 ? -9.139 -11.410 -0.989 1.00 74.06 88 PHE A C 1
ATOM 668 O O . PHE A 1 88 ? -9.830 -10.834 -0.149 1.00 74.06 88 PHE A O 1
ATOM 675 N N . PHE A 1 89 ? -9.192 -12.731 -1.171 1.00 58.78 89 PHE A N 1
ATOM 676 C CA . PHE A 1 89 ? -9.958 -13.619 -0.299 1.00 58.78 89 PHE A CA 1
ATOM 677 C C . PHE A 1 89 ? -9.114 -13.990 0.923 1.00 58.78 89 PHE A C 1
ATOM 679 O O . PHE A 1 89 ? -8.158 -14.761 0.816 1.00 58.78 89 PHE A O 1
ATOM 686 N N . SER A 1 90 ? -9.479 -13.483 2.099 1.00 54.97 90 SER A N 1
ATOM 687 C CA . SER A 1 90 ? -8.872 -13.894 3.364 1.00 54.97 90 SER A CA 1
ATOM 688 C C . SER A 1 90 ? -9.451 -15.238 3.832 1.00 54.97 90 SER A C 1
ATOM 690 O O . SER A 1 90 ? -10.270 -15.324 4.744 1.00 54.97 90 SER A O 1
ATOM 692 N N . GLU A 1 91 ? -9.014 -16.345 3.222 1.00 47.81 91 GLU A N 1
ATOM 693 C CA . GLU A 1 91 ? -9.278 -17.686 3.763 1.00 47.81 91 GLU A CA 1
ATOM 694 C C . GLU A 1 91 ? -8.365 -17.974 4.965 1.00 47.81 91 GLU A C 1
ATOM 696 O O . GLU A 1 91 ? -7.382 -18.710 4.882 1.00 47.81 91 GLU A O 1
ATOM 701 N N . PHE A 1 92 ? -8.706 -17.429 6.133 1.00 48.75 92 PHE A N 1
ATOM 702 C CA . PHE A 1 92 ? -8.133 -17.888 7.397 1.00 48.75 92 PHE A CA 1
ATOM 703 C C . PHE A 1 92 ? -9.228 -18.429 8.315 1.00 48.75 92 PHE A C 1
ATOM 705 O O . PHE A 1 92 ? -9.849 -17.713 9.094 1.00 48.75 9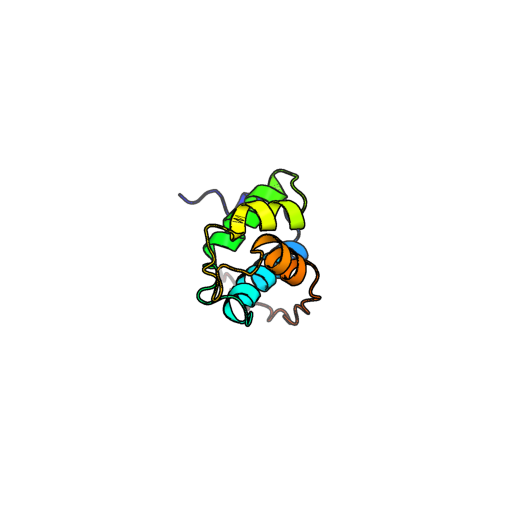2 PHE A O 1
ATOM 712 N N . LYS A 1 93 ? -9.418 -19.757 8.275 1.00 43.22 93 LYS A N 1
ATOM 713 C CA . LYS A 1 93 ? -10.069 -20.484 9.373 1.00 43.22 93 LYS A CA 1
ATOM 714 C C . LYS A 1 93 ? -9.235 -20.278 10.634 1.00 43.22 93 LYS A C 1
ATOM 716 O O . LYS A 1 93 ? -8.132 -20.816 10.745 1.00 43.22 93 LYS A O 1
ATOM 721 N N . GLU A 1 94 ? -9.772 -19.533 11.594 1.00 45.12 94 GLU A N 1
ATOM 722 C CA . GLU A 1 94 ? -9.237 -19.475 12.951 1.00 45.12 94 GLU A CA 1
ATOM 723 C C . GLU A 1 94 ? -9.048 -20.898 13.493 1.00 45.12 94 GLU A C 1
ATOM 725 O O . GLU A 1 94 ? -10.007 -21.617 13.785 1.00 45.12 94 GLU A O 1
ATOM 730 N N . LYS A 1 95 ? -7.794 -21.325 13.671 1.00 45.28 95 LYS A N 1
ATOM 731 C CA . LYS A 1 95 ? -7.517 -22.418 14.600 1.00 45.28 95 LYS A CA 1
ATOM 732 C C . LYS A 1 95 ? -7.708 -21.837 15.993 1.00 45.28 95 LYS A C 1
ATOM 734 O O . LYS A 1 95 ? -6.890 -21.031 16.424 1.00 45.28 95 LYS A O 1
ATOM 739 N N . LYS A 1 96 ? -8.785 -22.237 16.682 1.00 43.75 96 LYS A N 1
ATOM 740 C CA . LYS A 1 96 ? -8.975 -21.955 18.112 1.00 43.75 96 LYS A CA 1
ATOM 741 C C . LYS A 1 96 ? -7.684 -22.312 18.848 1.00 43.75 96 LYS A C 1
ATOM 743 O O . LYS A 1 96 ? -7.337 -23.488 18.956 1.00 43.75 96 LYS A O 1
ATOM 748 N N . SER A 1 97 ? -6.972 -21.302 19.332 1.00 47.56 97 SER A N 1
ATOM 749 C CA . SER A 1 97 ? -5.829 -21.493 20.215 1.00 47.56 97 SER A CA 1
ATOM 750 C C . SER A 1 97 ? -6.303 -22.278 21.445 1.00 47.56 97 SER A C 1
ATOM 752 O O . SER A 1 97 ? -7.309 -21.886 22.043 1.00 47.56 97 SER A O 1
ATOM 754 N N . PRO A 1 98 ? -5.638 -23.379 21.842 1.00 54.09 98 PRO A N 1
ATOM 755 C CA . PRO A 1 98 ? -6.000 -24.074 23.065 1.00 54.09 98 PRO A CA 1
ATOM 756 C C . PRO A 1 98 ? -5.835 -23.106 24.236 1.00 54.09 98 PRO A C 1
ATOM 758 O O . PRO A 1 98 ? -4.740 -22.596 24.485 1.00 54.09 98 PRO A O 1
ATOM 761 N N . GLN A 1 99 ? -6.936 -22.820 24.931 1.00 62.69 99 GLN A N 1
ATOM 762 C CA . GLN A 1 99 ? -6.913 -22.053 26.171 1.00 62.69 99 GLN A CA 1
ATOM 763 C C . GLN A 1 99 ? -5.951 -22.752 27.132 1.00 62.69 99 GLN A C 1
ATOM 765 O O . GLN A 1 99 ? -6.189 -23.888 27.546 1.00 62.69 99 GLN A O 1
ATOM 770 N N . ARG A 1 100 ? -4.840 -22.088 27.472 1.00 51.38 100 ARG A N 1
ATOM 771 C CA . ARG A 1 100 ? -3.979 -22.521 28.575 1.00 51.38 100 ARG A CA 1
ATOM 772 C C . ARG A 1 100 ? -4.845 -22.542 29.831 1.00 51.38 100 ARG A C 1
ATOM 774 O O . ARG A 1 100 ? -5.198 -21.483 30.342 1.00 51.38 100 ARG A O 1
ATOM 781 N N . SER A 1 101 ? -5.203 -23.734 30.308 1.00 53.56 101 SER A N 1
ATOM 782 C CA . SER A 1 101 ? -5.874 -23.872 31.595 1.00 53.56 101 SER A CA 1
ATOM 783 C C . SER A 1 101 ? -4.891 -23.435 32.675 1.00 53.56 101 SER A C 1
ATOM 785 O O . SER A 1 101 ? -3.901 -24.121 32.940 1.00 53.56 101 SER A O 1
ATOM 787 N N . THR A 1 102 ? -5.145 -22.296 33.298 1.00 54.78 102 THR A N 1
ATOM 788 C CA . THR A 1 102 ? -4.531 -21.946 34.572 1.00 54.78 102 THR A CA 1
ATOM 789 C C . THR A 1 102 ? -5.123 -22.873 35.631 1.00 54.78 102 THR A C 1
ATOM 791 O O . THR A 1 102 ? -6.193 -22.617 36.181 1.00 54.78 102 THR A O 1
ATOM 794 N N . LYS A 1 103 ? -4.463 -24.009 35.886 1.00 55.00 103 LYS A N 1
ATOM 795 C CA . LYS A 1 103 ? -4.711 -24.757 37.120 1.00 55.00 103 LYS A CA 1
ATOM 796 C C . LYS A 1 103 ? -4.025 -24.009 38.266 1.00 55.00 103 LYS A C 1
ATOM 798 O O . LYS A 1 103 ? -2.857 -23.647 38.142 1.00 55.00 103 LYS A O 1
ATOM 803 N N . ARG A 1 104 ? -4.835 -23.722 39.287 1.00 52.53 104 ARG A N 1
ATOM 804 C CA . ARG A 1 104 ? -4.467 -23.155 40.589 1.00 52.53 104 ARG A CA 1
ATOM 805 C C . ARG A 1 104 ? -3.448 -24.020 41.315 1.00 52.53 104 ARG A C 1
ATOM 807 O O . ARG A 1 104 ? -3.507 -25.254 41.110 1.00 52.53 104 ARG A O 1
#

Foldseek 3Di:
DPPLPVLLCVQAPPVRLLLLQQLQVVLPVDPFWPFGADSVLSVQLSVVVSVVDDSLVSQLVRGPVRTHTPDPVDDPSVVSVVSSPDDDDPPDDDPPDPPPDPDD

Radius of gyration: 16.28 Å; chains: 1; bounding box: 22×33×59 Å

Sequence (104 aa):
MEIALGQIEKKVPRELLERIVDIVRATRSHPSIKRGASIRAALAIASLVAGGMELEEACLMALPSRIEMISSDEDVFSVIRELVSMEFFSEFKEKKSPQRSTKR